Protein AF-A0A961SHK0-F1 (afdb_monomer_lite)

Foldseek 3Di:
DKDWDKDFQDDPPDHFQGWIWTWIGDPVQIAIEIFFWAWDQDDPVDPPDGIHGTDCPVLLVCLVRYQAYEQEDADRRGYVCCVVCVCSSPVVNPHYYHYDPRNVVVVVVD

Sequence (110 aa):
MNELVFVPLGGVGEIGMNLAMYGFGPAKNREWIVVDCGVTFPGPHLPGVDLVLPDTRFLEAERHNVRAIVITHAHEDHYGALLALYPRISPEGTLPVHATAFTAGLLEAK

Radius of gyration: 14.24 Å; chains: 1; bounding box: 32×31×47 Å

Structure (mmCIF, N/CA/C/O backbone):
data_AF-A0A961SHK0-F1
#
_entry.id   AF-A0A961SHK0-F1
#
loop_
_atom_site.group_PDB
_atom_site.id
_atom_site.type_symbol
_atom_site.label_atom_id
_atom_site.label_alt_id
_atom_site.label_comp_id
_atom_site.label_asym_id
_atom_site.label_entity_id
_atom_site.label_seq_id
_atom_site.pdbx_PDB_ins_code
_atom_site.Cartn_x
_atom_site.Cartn_y
_atom_site.Cartn_z
_atom_site.occupancy
_atom_site.B_iso_or_equiv
_atom_site.auth_seq_id
_atom_site.auth_comp_id
_atom_site.auth_asym_id
_atom_site.auth_atom_id
_atom_site.pdbx_PDB_model_num
ATOM 1 N N . MET A 1 1 ? -14.447 -8.525 21.539 1.00 90.12 1 MET A N 1
ATOM 2 C CA . MET A 1 1 ? -13.031 -8.903 21.722 1.00 90.12 1 MET A CA 1
ATOM 3 C C . MET A 1 1 ? -12.223 -8.195 20.652 1.00 90.12 1 MET A C 1
ATOM 5 O O . MET A 1 1 ? -12.797 -7.886 19.614 1.00 90.12 1 MET A O 1
ATOM 9 N N . ASN A 1 2 ? -10.958 -7.885 20.928 1.00 96.00 2 ASN A N 1
ATOM 10 C CA . ASN A 1 2 ? -10.068 -7.309 19.921 1.00 96.00 2 ASN A CA 1
ATOM 11 C C . ASN A 1 2 ? -9.455 -8.437 19.094 1.00 96.00 2 ASN A C 1
ATOM 13 O O . ASN A 1 2 ? -9.088 -9.471 19.650 1.00 96.00 2 ASN A O 1
ATOM 17 N N . GLU A 1 3 ? -9.345 -8.221 17.789 1.00 97.69 3 GLU A N 1
ATOM 18 C CA . GLU A 1 3 ? -8.778 -9.172 16.835 1.00 97.69 3 GLU A CA 1
ATOM 19 C C . GLU A 1 3 ? -7.667 -8.488 16.047 1.00 97.69 3 GLU A C 1
ATOM 21 O O . GLU A 1 3 ? -7.774 -7.298 15.756 1.00 97.69 3 GLU A O 1
ATOM 26 N N . LEU A 1 4 ? -6.633 -9.247 15.687 1.00 98.06 4 LEU A N 1
ATOM 27 C CA . LEU A 1 4 ? -5.695 -8.875 14.634 1.00 98.06 4 LEU A CA 1
ATOM 28 C C . LEU A 1 4 ? -6.103 -9.627 13.367 1.00 98.06 4 LEU A C 1
ATOM 30 O O . LEU A 1 4 ? -6.184 -10.854 13.380 1.00 98.06 4 LEU A O 1
ATOM 34 N N . VAL A 1 5 ? -6.365 -8.896 12.288 1.00 98.19 5 VAL A N 1
ATOM 35 C CA . VAL A 1 5 ? -6.805 -9.455 11.008 1.00 98.19 5 VAL A CA 1
ATOM 36 C C . VAL A 1 5 ? -5.871 -8.997 9.903 1.00 98.19 5 VAL A C 1
ATOM 38 O O . VAL A 1 5 ? -5.526 -7.822 9.820 1.00 98.19 5 VAL A O 1
ATOM 41 N N . PHE A 1 6 ? -5.488 -9.934 9.045 1.00 98.25 6 PHE A N 1
ATOM 42 C CA . PHE A 1 6 ? -4.716 -9.679 7.838 1.00 98.25 6 PHE A CA 1
ATOM 43 C C . PHE A 1 6 ? -5.617 -9.850 6.614 1.00 98.25 6 PHE A C 1
ATOM 45 O O . PHE A 1 6 ? -6.306 -10.865 6.496 1.00 98.25 6 PHE A O 1
ATOM 52 N N . VAL A 1 7 ? -5.613 -8.863 5.720 1.00 98.25 7 VAL A N 1
ATOM 53 C CA . VAL A 1 7 ? -6.365 -8.883 4.460 1.00 98.25 7 VAL A CA 1
ATOM 54 C C . VAL A 1 7 ? -5.395 -8.603 3.312 1.00 98.25 7 VAL A C 1
ATOM 56 O O . VAL A 1 7 ? -4.992 -7.452 3.134 1.00 98.25 7 VAL A O 1
ATOM 59 N N . PRO A 1 8 ? -4.997 -9.622 2.535 1.00 97.88 8 PRO A N 1
ATOM 60 C CA . PRO A 1 8 ? -4.207 -9.411 1.332 1.00 97.88 8 PRO A CA 1
ATOM 61 C C . PRO A 1 8 ? -5.125 -9.010 0.174 1.00 97.88 8 PRO A C 1
ATOM 63 O O . PRO A 1 8 ? -6.002 -9.776 -0.221 1.00 97.88 8 PRO A O 1
ATOM 66 N N . LEU A 1 9 ? -4.931 -7.806 -0.359 1.00 97.94 9 LEU A N 1
ATOM 67 C CA . LEU A 1 9 ? -5.621 -7.310 -1.556 1.00 97.94 9 LEU A CA 1
ATOM 68 C C . LEU A 1 9 ? -4.796 -7.526 -2.838 1.00 97.94 9 LEU A C 1
ATOM 70 O O . LEU A 1 9 ? -5.330 -7.388 -3.936 1.00 97.94 9 LEU A O 1
ATOM 74 N N . GLY A 1 10 ? -3.521 -7.890 -2.691 1.00 97.12 10 GLY A N 1
ATOM 75 C CA . GLY A 1 10 ? -2.627 -8.357 -3.750 1.00 97.12 10 GLY A CA 1
ATOM 76 C C . GLY A 1 10 ? -1.299 -8.868 -3.174 1.00 97.12 10 GLY A C 1
ATOM 77 O O . GLY A 1 10 ? -0.990 -8.619 -2.003 1.00 97.12 10 GLY A O 1
ATOM 78 N N . GLY A 1 11 ? -0.542 -9.629 -3.967 1.00 95.94 11 GLY A N 1
ATOM 79 C CA . GLY A 1 11 ? 0.781 -10.171 -3.614 1.00 95.94 11 GLY A CA 1
ATOM 80 C C . GLY A 1 11 ? 0.784 -11.525 -2.893 1.00 95.94 11 GLY A C 1
ATOM 81 O O . GLY A 1 11 ? 1.822 -12.175 -2.795 1.00 95.94 11 GLY A O 1
ATOM 82 N N . VAL A 1 12 ? -0.366 -12.018 -2.418 1.00 96.06 12 VAL A N 1
ATOM 83 C CA . VAL A 1 12 ? -0.467 -13.365 -1.825 1.00 96.06 12 VAL A CA 1
ATOM 84 C C . VAL A 1 12 ? -0.905 -14.375 -2.878 1.00 96.06 12 VAL A C 1
ATOM 86 O O . VAL A 1 12 ? -1.991 -14.272 -3.436 1.00 96.06 12 VAL A O 1
ATOM 89 N N . GLY A 1 13 ? -0.079 -15.401 -3.093 1.00 94.06 13 GLY A N 1
ATOM 90 C CA . GLY A 1 13 ? -0.314 -16.417 -4.126 1.00 94.06 13 GLY A CA 1
ATOM 91 C C . GLY A 1 13 ? 0.156 -15.999 -5.523 1.00 94.06 13 GLY A C 1
ATOM 92 O O . GLY A 1 13 ? -0.072 -16.734 -6.480 1.00 94.06 13 GLY A O 1
ATOM 93 N N . GLU A 1 14 ? 0.836 -14.857 -5.632 1.00 92.94 14 GLU A N 1
ATOM 94 C CA . GLU A 1 14 ? 1.358 -14.284 -6.873 1.00 92.94 14 GLU A CA 1
ATOM 95 C C . GLU A 1 14 ? 2.684 -13.542 -6.628 1.00 92.94 14 GLU A C 1
ATOM 97 O O . GLU A 1 14 ? 3.151 -13.453 -5.493 1.00 92.94 14 GLU A O 1
ATOM 102 N N . ILE A 1 15 ? 3.307 -13.038 -7.699 1.00 92.56 15 ILE A N 1
ATOM 103 C CA . ILE A 1 15 ? 4.465 -12.140 -7.618 1.00 92.56 15 ILE A CA 1
ATOM 104 C C . ILE A 1 15 ? 4.033 -10.759 -8.117 1.00 92.56 15 ILE A C 1
ATOM 106 O O . ILE A 1 15 ? 3.670 -10.581 -9.283 1.00 92.56 15 ILE A O 1
ATOM 110 N N . GLY A 1 16 ? 4.119 -9.790 -7.215 1.00 95.19 16 GLY A N 1
ATOM 111 C CA . GLY A 1 16 ? 3.837 -8.381 -7.436 1.00 95.19 16 GLY A CA 1
ATOM 112 C C . GLY A 1 16 ? 2.451 -7.932 -6.964 1.00 95.19 16 GLY A C 1
ATOM 113 O O . GLY A 1 16 ? 1.764 -8.683 -6.282 1.00 95.19 16 GLY A O 1
ATOM 114 N N . MET A 1 17 ? 2.050 -6.695 -7.288 1.00 96.12 17 MET A N 1
ATOM 115 C CA . MET A 1 17 ? 0.798 -6.072 -6.809 1.00 96.12 17 MET A CA 1
ATOM 116 C C . MET A 1 17 ? 0.649 -6.068 -5.279 1.00 96.12 17 MET A C 1
ATOM 118 O O . MET A 1 17 ? -0.469 -6.162 -4.772 1.00 96.12 17 MET A O 1
ATOM 122 N N . ASN A 1 18 ? 1.747 -5.973 -4.518 1.00 98.50 18 ASN A N 1
ATOM 123 C CA . ASN A 1 18 ? 1.659 -6.056 -3.062 1.00 98.50 18 ASN A CA 1
ATOM 124 C C . ASN A 1 18 ? 0.769 -4.930 -2.516 1.00 98.50 18 ASN A C 1
ATOM 126 O O . ASN A 1 18 ? 1.021 -3.745 -2.743 1.00 98.50 18 ASN A O 1
ATOM 130 N N . LEU A 1 19 ? -0.287 -5.324 -1.809 1.00 98.62 19 LEU A N 1
ATOM 131 C CA . LEU A 1 19 ? -1.204 -4.437 -1.104 1.00 98.62 19 LEU A CA 1
ATOM 132 C C . LEU A 1 19 ? -1.860 -5.255 0.002 1.00 98.62 19 LEU A C 1
ATOM 134 O O . LEU A 1 19 ? -2.663 -6.152 -0.264 1.00 98.62 19 LEU A O 1
ATOM 138 N N . ALA A 1 20 ? -1.538 -4.949 1.251 1.00 98.56 20 ALA A N 1
ATOM 139 C CA . ALA A 1 20 ? -2.114 -5.640 2.393 1.00 98.56 20 ALA A CA 1
ATOM 140 C C . ALA A 1 20 ? -2.686 -4.668 3.416 1.00 98.56 20 ALA A C 1
ATOM 142 O O . ALA A 1 20 ? -2.184 -3.564 3.599 1.00 98.56 20 ALA A O 1
ATOM 143 N N . MET A 1 21 ? -3.716 -5.108 4.133 1.00 98.62 21 MET A N 1
ATOM 144 C CA . MET A 1 21 ? -4.253 -4.396 5.284 1.00 98.62 21 MET A CA 1
ATOM 145 C C . MET A 1 21 ? -4.043 -5.223 6.548 1.00 98.62 21 MET A C 1
ATOM 147 O O . MET A 1 21 ? -4.389 -6.406 6.598 1.00 98.62 21 MET A O 1
ATOM 151 N N . TYR A 1 22 ? -3.532 -4.576 7.591 1.00 98.62 22 TYR A N 1
ATOM 152 C CA . TYR A 1 22 ? -3.529 -5.114 8.946 1.00 98.62 22 TYR A CA 1
ATOM 153 C C . TYR A 1 22 ? -4.541 -4.336 9.766 1.00 98.62 22 TYR A C 1
ATOM 155 O O . TYR A 1 22 ? -4.443 -3.117 9.899 1.00 98.62 22 TYR A O 1
ATOM 163 N N . GLY A 1 23 ? -5.531 -5.043 10.293 1.00 98.38 23 GLY A N 1
ATOM 164 C CA . GLY A 1 23 ? -6.599 -4.460 11.081 1.00 98.38 23 GLY A CA 1
ATOM 165 C C . GLY A 1 23 ? -6.534 -4.909 12.528 1.00 98.38 23 GLY A C 1
ATOM 166 O O . GLY A 1 23 ? -6.353 -6.097 12.793 1.00 98.38 23 GLY A O 1
ATOM 167 N N . PHE A 1 24 ? -6.734 -3.983 13.461 1.00 98.56 24 PHE A N 1
ATOM 168 C CA . PHE A 1 24 ? -6.794 -4.286 14.886 1.00 98.56 24 PHE A CA 1
ATOM 169 C C . PHE A 1 24 ? -8.036 -3.686 15.549 1.00 98.56 24 PHE A C 1
ATOM 171 O O . PHE A 1 24 ? -8.442 -2.566 15.245 1.00 98.56 24 PHE A O 1
ATOM 178 N N . GLY A 1 25 ? -8.643 -4.438 16.468 1.00 97.69 25 GLY A N 1
ATOM 179 C CA . GLY A 1 25 ? -9.790 -3.992 17.262 1.00 97.69 25 GLY A CA 1
ATOM 180 C C . GLY A 1 25 ? -11.046 -4.847 17.064 1.00 97.69 25 GLY A C 1
ATOM 181 O O . GLY A 1 25 ? -10.974 -5.941 16.498 1.00 97.69 25 GLY A O 1
ATOM 182 N N . PRO A 1 26 ? -12.204 -4.401 17.582 1.00 96.88 26 PRO A N 1
ATOM 183 C CA . PRO A 1 26 ? -13.468 -5.116 17.440 1.00 96.88 26 PRO A CA 1
ATOM 184 C C . PRO A 1 26 ? -13.927 -5.176 15.979 1.00 96.88 26 PRO A C 1
ATOM 186 O O . PRO A 1 26 ? -13.827 -4.185 15.266 1.00 96.88 26 PRO A O 1
ATOM 189 N N . ALA A 1 27 ? -14.545 -6.282 15.556 1.00 92.81 27 ALA A N 1
ATOM 190 C CA . ALA A 1 27 ? -14.995 -6.485 14.171 1.00 92.81 27 ALA A CA 1
ATOM 191 C C .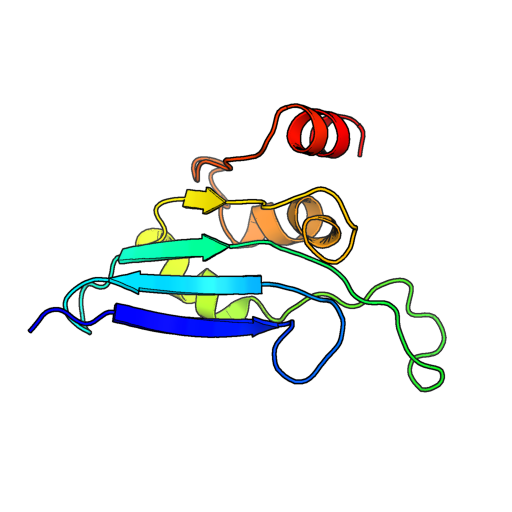 ALA A 1 27 ? -15.868 -5.357 13.574 1.00 92.81 27 ALA A C 1
ATOM 193 O O . ALA A 1 27 ? -15.862 -5.168 12.365 1.00 92.81 27 ALA A O 1
ATOM 194 N N . LYS A 1 28 ? -16.614 -4.607 14.401 1.00 91.19 28 LYS A N 1
ATOM 195 C CA . LYS A 1 28 ? -17.470 -3.486 13.961 1.00 91.19 28 LYS A CA 1
ATOM 196 C C . LYS A 1 28 ? -16.778 -2.115 13.952 1.00 91.19 28 LYS A C 1
ATOM 198 O O . LYS A 1 28 ? -17.374 -1.163 13.470 1.00 91.19 28 LYS A O 1
ATOM 203 N N . ASN A 1 29 ? -15.593 -1.996 14.548 1.00 93.69 29 ASN A N 1
ATOM 204 C CA . ASN A 1 29 ? -14.852 -0.738 14.679 1.00 93.69 29 ASN A CA 1
ATOM 205 C C . ASN A 1 29 ? -13.348 -1.029 14.637 1.00 93.69 29 ASN A C 1
ATOM 207 O O . ASN A 1 29 ? -12.622 -0.777 15.600 1.00 93.69 29 ASN A O 1
ATOM 211 N N . ARG A 1 30 ? -12.922 -1.693 13.563 1.00 96.50 30 ARG A N 1
ATOM 212 C CA . ARG A 1 30 ? -11.534 -2.097 13.360 1.00 96.50 30 ARG A CA 1
ATOM 213 C C . ARG A 1 30 ? -10.777 -0.939 12.733 1.00 96.50 30 ARG A C 1
ATOM 215 O O . ARG A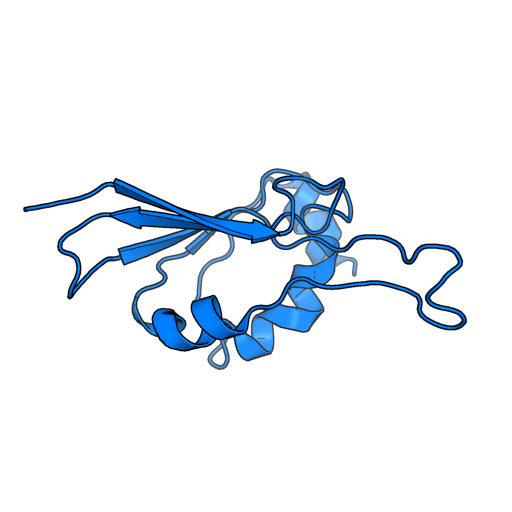 1 30 ? -11.257 -0.358 11.770 1.00 96.50 30 ARG A O 1
ATOM 222 N N . GLU A 1 31 ? -9.603 -0.633 13.264 1.00 98.38 31 GLU A N 1
ATOM 223 C CA . GLU A 1 31 ? -8.697 0.346 12.667 1.00 98.38 31 GLU A CA 1
ATOM 224 C C . GLU A 1 31 ? -7.689 -0.374 11.782 1.00 98.38 31 GLU A C 1
ATOM 226 O O . GLU A 1 31 ? -7.258 -1.480 12.114 1.00 98.38 31 GLU A O 1
ATOM 231 N N . TRP A 1 32 ? -7.312 0.250 10.670 1.00 98.62 32 TRP A N 1
ATOM 232 C CA . TRP A 1 32 ? -6.478 -0.372 9.648 1.00 98.62 32 TRP A CA 1
ATOM 233 C C . TRP A 1 32 ? -5.185 0.401 9.417 1.00 98.62 32 TRP A C 1
ATOM 235 O O . TRP A 1 32 ? -5.163 1.633 9.410 1.00 98.62 32 TRP A O 1
ATOM 245 N N . ILE A 1 33 ? -4.119 -0.336 9.132 1.00 98.75 33 ILE A N 1
ATOM 246 C CA . ILE A 1 33 ? -2.963 0.170 8.394 1.00 98.75 33 ILE A CA 1
ATOM 247 C C . ILE A 1 33 ? -2.874 -0.565 7.064 1.00 98.75 33 ILE A C 1
ATOM 249 O O . ILE A 1 33 ? -3.191 -1.754 6.982 1.00 98.75 33 ILE A O 1
ATOM 253 N N . VAL A 1 34 ? -2.433 0.145 6.034 1.00 98.81 34 VAL A N 1
ATOM 254 C CA . VAL A 1 34 ? -2.111 -0.433 4.730 1.00 98.81 34 VAL A CA 1
ATOM 255 C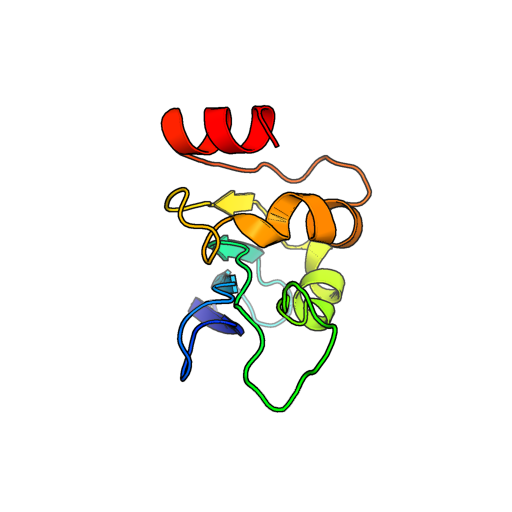 C . VAL A 1 34 ? -0.601 -0.597 4.641 1.00 98.81 34 VAL A C 1
ATOM 257 O O . VAL A 1 34 ? 0.139 0.287 5.070 1.00 98.81 34 VAL A O 1
ATOM 260 N N . VAL A 1 35 ? -0.146 -1.717 4.095 1.00 98.81 35 VAL A N 1
ATOM 261 C CA . VAL A 1 35 ? 1.261 -1.991 3.814 1.00 98.81 35 VAL A CA 1
ATOM 262 C C . VAL A 1 35 ? 1.410 -2.214 2.317 1.00 98.81 35 VAL A C 1
ATOM 264 O O . VAL A 1 35 ? 0.772 -3.112 1.765 1.00 98.81 35 VAL A O 1
ATOM 267 N N . ASP A 1 36 ? 2.262 -1.390 1.712 1.00 98.69 36 ASP A N 1
ATOM 268 C CA . ASP A 1 36 ? 2.556 -1.324 0.282 1.00 98.69 36 ASP A CA 1
ATOM 269 C C . ASP A 1 36 ? 1.346 -0.985 -0.608 1.00 98.69 36 ASP A C 1
ATOM 271 O O . ASP A 1 36 ? 0.201 -0.930 -0.166 1.00 98.69 36 ASP A O 1
ATOM 275 N N . CYS A 1 37 ? 1.622 -0.636 -1.861 1.00 98.50 37 CYS A N 1
ATOM 276 C CA . CYS A 1 37 ? 0.651 -0.362 -2.915 1.00 98.50 37 CYS A CA 1
ATOM 277 C C . CYS A 1 37 ? 1.346 -0.494 -4.280 1.00 98.50 37 CYS A C 1
ATOM 279 O O . CYS A 1 37 ? 1.780 0.485 -4.895 1.00 98.50 37 CYS A O 1
ATOM 281 N N . GLY A 1 38 ? 1.532 -1.736 -4.713 1.00 98.25 38 GLY A N 1
ATOM 282 C CA . GLY A 1 38 ? 2.338 -2.093 -5.873 1.00 98.25 38 GLY A CA 1
ATOM 283 C C . GLY A 1 38 ? 1.579 -2.347 -7.166 1.00 98.25 38 GLY A C 1
ATOM 284 O O . GLY A 1 38 ? 0.362 -2.513 -7.175 1.00 98.25 38 GLY A O 1
ATOM 285 N N . VAL A 1 39 ? 2.332 -2.454 -8.260 1.00 97.94 39 VAL A N 1
ATOM 286 C CA . VAL A 1 39 ? 1.858 -2.975 -9.556 1.00 97.94 39 VAL A CA 1
ATOM 287 C C . VAL A 1 39 ? 2.372 -4.395 -9.798 1.00 97.94 39 VAL A C 1
ATOM 289 O O . VAL A 1 39 ? 3.285 -4.866 -9.126 1.00 97.94 39 VAL A O 1
ATOM 292 N N . THR A 1 40 ? 1.832 -5.084 -10.795 1.00 96.56 40 THR A N 1
ATOM 293 C CA . THR A 1 40 ? 2.551 -6.173 -11.473 1.00 96.56 40 THR A CA 1
ATOM 294 C C . THR A 1 40 ? 2.504 -5.948 -12.975 1.00 96.56 40 THR A C 1
ATOM 296 O O . THR A 1 40 ? 1.816 -5.052 -13.479 1.00 96.56 40 THR A O 1
ATOM 299 N N . PHE A 1 41 ? 3.252 -6.776 -13.690 1.00 93.94 41 PHE A N 1
ATOM 300 C CA . PHE A 1 41 ? 3.346 -6.732 -15.134 1.00 93.94 41 PHE A CA 1
ATOM 301 C C . PHE A 1 41 ? 2.377 -7.732 -15.771 1.00 93.94 41 PHE A C 1
ATOM 303 O O . PHE A 1 41 ? 2.214 -8.852 -15.277 1.00 93.94 41 PHE A O 1
ATOM 310 N N . PRO A 1 42 ? 1.721 -7.353 -16.875 1.00 91.00 42 PRO A N 1
ATOM 311 C CA . PRO A 1 42 ? 0.786 -8.225 -17.559 1.00 91.00 42 PRO A CA 1
ATOM 312 C C . PRO A 1 42 ? 1.503 -9.422 -18.186 1.00 91.00 42 PRO A C 1
ATOM 314 O O . PRO A 1 42 ? 2.582 -9.312 -18.768 1.00 91.00 42 PRO A O 1
ATOM 317 N N . GLY A 1 43 ? 0.860 -10.584 -18.098 1.00 87.38 43 GLY A N 1
ATOM 318 C CA . GLY A 1 43 ? 1.277 -11.772 -18.834 1.00 87.38 43 GLY A CA 1
ATOM 319 C C . GLY A 1 43 ? 0.885 -11.714 -20.319 1.00 87.38 43 GLY A C 1
ATOM 320 O O . GLY A 1 43 ? 0.138 -10.830 -20.745 1.00 87.38 43 GLY A O 1
ATOM 321 N N . PRO A 1 44 ? 1.285 -12.720 -21.117 1.00 88.44 44 PRO A N 1
ATOM 322 C CA . PRO A 1 44 ? 1.008 -12.779 -22.559 1.00 88.44 44 PRO A CA 1
ATOM 323 C C . PRO A 1 44 ? -0.490 -12.814 -22.922 1.00 88.44 44 PRO A C 1
ATOM 325 O O . PRO A 1 44 ? -0.848 -12.638 -24.083 1.00 88.44 44 PRO A O 1
ATOM 328 N N . HIS A 1 45 ? -1.374 -13.041 -21.947 1.00 89.81 45 HIS A N 1
ATOM 329 C CA . HIS A 1 45 ? -2.827 -13.087 -22.125 1.00 89.81 45 HIS A CA 1
ATOM 330 C C . HIS A 1 45 ? -3.517 -11.715 -22.026 1.00 89.81 45 HIS A C 1
ATOM 332 O O . HIS A 1 45 ? -4.721 -11.634 -22.257 1.00 89.81 45 HIS A O 1
ATOM 338 N N . LEU A 1 46 ? -2.778 -10.649 -21.699 1.00 89.81 46 LEU A N 1
ATOM 339 C CA . LEU A 1 46 ? -3.287 -9.281 -21.559 1.00 89.81 46 LEU A CA 1
ATOM 340 C C . LEU A 1 46 ? -2.591 -8.335 -22.560 1.00 89.81 46 LEU A C 1
ATOM 342 O O . LEU A 1 46 ? -1.831 -7.455 -22.154 1.00 89.81 46 LEU A O 1
ATOM 346 N N . PRO A 1 47 ? -2.797 -8.516 -23.880 1.00 88.62 47 PRO A N 1
ATOM 347 C CA . PRO A 1 47 ? -2.126 -7.699 -24.884 1.00 88.62 47 PRO A CA 1
ATOM 348 C C . PRO A 1 47 ? -2.558 -6.230 -24.790 1.00 88.62 47 PRO A C 1
ATOM 350 O O . PRO A 1 47 ? -3.748 -5.926 -24.721 1.00 88.62 47 PRO A O 1
ATOM 353 N N . GLY A 1 48 ? -1.581 -5.321 -24.830 1.00 93.62 48 GLY A N 1
ATOM 354 C CA . GLY A 1 48 ? -1.807 -3.872 -24.794 1.00 93.62 48 GLY A CA 1
ATOM 355 C C . GLY A 1 48 ? -2.008 -3.278 -23.397 1.00 93.62 48 GLY A C 1
ATOM 356 O O . GLY A 1 48 ? -2.224 -2.076 -23.294 1.00 93.62 48 GLY A O 1
ATOM 357 N N . VAL A 1 49 ? -1.941 -4.088 -22.337 1.00 94.94 49 VAL A N 1
ATOM 358 C CA . VAL A 1 49 ? -1.860 -3.595 -20.956 1.00 94.94 49 VAL A CA 1
ATOM 359 C C . VAL A 1 49 ? -0.397 -3.280 -20.635 1.00 94.94 49 VAL A C 1
ATOM 361 O O . VAL A 1 49 ? 0.482 -4.056 -21.003 1.00 94.94 49 VAL A O 1
ATOM 364 N N . ASP A 1 50 ? -0.144 -2.174 -19.933 1.00 93.38 50 ASP A N 1
ATOM 365 C CA . ASP A 1 50 ? 1.200 -1.812 -19.454 1.00 93.38 50 ASP A CA 1
ATOM 366 C C . ASP A 1 50 ? 1.451 -2.316 -18.025 1.00 93.38 50 ASP A C 1
ATOM 368 O O . ASP A 1 50 ? 2.491 -2.902 -17.730 1.00 93.38 50 ASP A O 1
ATOM 372 N N . LEU A 1 51 ? 0.476 -2.104 -17.135 1.00 95.75 51 LEU A N 1
ATOM 373 C CA . LEU A 1 51 ? 0.546 -2.426 -15.709 1.00 95.75 51 LEU A CA 1
ATOM 374 C C . LEU A 1 51 ? -0.795 -2.969 -15.217 1.00 95.75 51 LEU A C 1
ATOM 376 O O . LEU A 1 51 ? -1.859 -2.565 -15.689 1.00 95.75 51 LEU A O 1
ATOM 380 N N . VAL A 1 52 ? -0.738 -3.849 -14.221 1.00 95.69 52 VAL A N 1
ATOM 381 C CA . VAL A 1 52 ? -1.907 -4.353 -13.493 1.00 95.69 52 VAL A CA 1
ATOM 382 C C . VAL A 1 52 ? -1.825 -3.877 -12.043 1.00 95.69 52 VAL A C 1
ATOM 384 O O . VAL A 1 52 ? -0.763 -3.924 -11.422 1.00 95.69 52 VAL A O 1
ATOM 387 N N . LEU A 1 53 ? -2.945 -3.370 -11.525 1.00 96.88 53 LEU A N 1
ATOM 388 C CA . LEU A 1 53 ? -3.067 -2.773 -10.194 1.00 96.88 53 LEU A CA 1
ATOM 389 C C . LEU A 1 53 ? -4.010 -3.618 -9.321 1.00 96.88 53 LEU A C 1
ATOM 391 O O . LEU A 1 53 ? -4.927 -4.243 -9.863 1.00 96.88 53 LEU A O 1
ATOM 395 N N . PRO A 1 54 ? -3.825 -3.634 -7.989 1.00 96.19 54 PRO A N 1
ATOM 396 C CA . PRO A 1 54 ? -4.686 -4.379 -7.075 1.00 96.19 54 PRO A CA 1
ATOM 397 C C . PRO A 1 54 ? -6.107 -3.807 -7.018 1.00 96.19 54 PRO A C 1
ATOM 399 O O . PRO A 1 54 ? -6.346 -2.619 -7.250 1.00 96.19 54 PRO A O 1
ATOM 402 N N . ASP A 1 55 ? -7.067 -4.663 -6.670 1.00 95.94 55 ASP A N 1
ATOM 403 C CA . ASP A 1 55 ? -8.455 -4.260 -6.463 1.00 95.94 55 ASP A CA 1
ATOM 404 C C . ASP A 1 55 ? -8.639 -3.624 -5.079 1.00 95.94 55 ASP A C 1
ATOM 406 O O . ASP A 1 55 ? -8.650 -4.292 -4.045 1.00 95.94 55 ASP A O 1
ATOM 410 N N . THR A 1 56 ? -8.826 -2.307 -5.065 1.00 97.50 56 THR A N 1
ATOM 411 C CA . THR A 1 56 ? -8.942 -1.511 -3.841 1.00 97.50 56 THR A CA 1
ATOM 412 C C . THR A 1 56 ? -10.361 -1.380 -3.297 1.00 97.50 56 THR A C 1
ATOM 414 O O . THR A 1 56 ? -10.542 -0.691 -2.296 1.00 97.50 56 THR A O 1
ATOM 417 N N . ARG A 1 57 ? -11.380 -2.032 -3.878 1.00 98.25 57 ARG A N 1
ATOM 418 C CA . ARG A 1 57 ? -12.789 -1.818 -3.477 1.00 98.25 57 ARG A CA 1
ATOM 419 C C . ARG A 1 57 ? -13.044 -2.019 -1.981 1.00 98.25 57 ARG A C 1
ATOM 421 O O . ARG A 1 57 ? -13.805 -1.259 -1.388 1.00 98.25 57 ARG A O 1
ATOM 428 N N . PHE A 1 58 ? -12.407 -3.017 -1.366 1.00 97.88 58 PHE A N 1
ATOM 429 C CA . PHE A 1 58 ? -12.524 -3.249 0.077 1.00 97.88 58 PHE A CA 1
ATOM 430 C C . PHE A 1 58 ? -11.854 -2.132 0.894 1.00 97.88 58 PHE A C 1
ATOM 432 O O . PHE A 1 58 ? -12.461 -1.591 1.815 1.00 97.88 58 PHE A O 1
ATOM 439 N N . LEU A 1 59 ? -10.637 -1.734 0.513 1.00 98.12 59 LEU A N 1
ATOM 440 C CA . LEU A 1 59 ? -9.912 -0.631 1.146 1.00 98.12 59 LEU A CA 1
ATOM 441 C C . LEU A 1 59 ? -10.680 0.697 1.038 1.00 98.12 59 LEU A C 1
ATOM 443 O O . LEU A 1 59 ? -10.792 1.428 2.015 1.00 98.12 59 LEU A O 1
ATOM 447 N N . GLU A 1 60 ? -11.255 0.990 -0.128 1.00 97.94 60 GLU A N 1
ATOM 448 C CA . GLU A 1 60 ? -12.057 2.195 -0.372 1.00 97.94 60 GLU A CA 1
ATOM 449 C C . GLU A 1 60 ? -13.316 2.255 0.503 1.00 97.94 60 GLU A C 1
ATOM 451 O O . GLU A 1 60 ? -13.731 3.350 0.890 1.00 97.94 60 GLU A O 1
ATOM 456 N N . ALA A 1 61 ? -13.918 1.102 0.818 1.00 97.38 61 ALA A N 1
ATOM 457 C CA . ALA A 1 61 ? -15.071 1.000 1.711 1.00 97.38 61 ALA A CA 1
ATOM 458 C C . ALA A 1 61 ? -14.686 1.213 3.187 1.00 97.38 61 ALA A C 1
ATOM 460 O O . ALA A 1 61 ? -15.450 1.808 3.944 1.00 97.38 61 ALA A O 1
ATOM 461 N N . GLU A 1 62 ? -13.486 0.783 3.579 1.00 96.81 62 GLU A N 1
ATOM 462 C CA . GLU A 1 62 ? -12.954 0.904 4.942 1.00 96.81 62 GLU A CA 1
ATOM 463 C C . GLU A 1 62 ? -12.138 2.186 5.181 1.00 96.81 62 GLU A C 1
ATOM 465 O O . GLU A 1 62 ? -11.682 2.417 6.300 1.00 96.81 62 GLU A O 1
ATOM 470 N N . ARG A 1 63 ? -11.953 3.041 4.164 1.00 95.50 63 ARG A N 1
ATOM 471 C CA . ARG A 1 63 ? -10.993 4.165 4.178 1.00 95.50 63 ARG A CA 1
ATOM 472 C C . ARG A 1 63 ? -11.079 5.084 5.402 1.00 95.50 63 ARG A C 1
ATOM 474 O O . ARG A 1 63 ? -10.057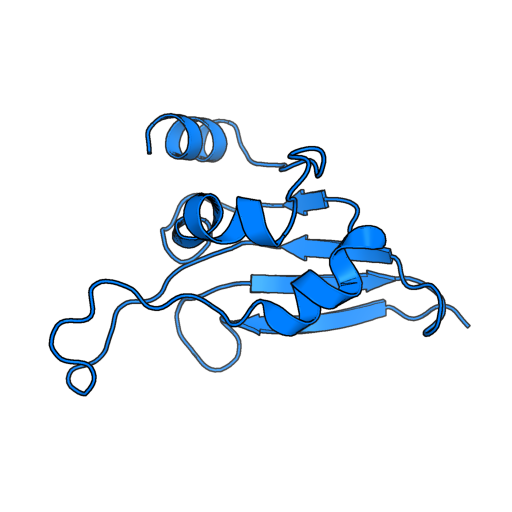 5.561 5.878 1.00 95.50 63 ARG A O 1
ATOM 481 N N . HIS A 1 64 ? -12.277 5.288 5.956 1.00 96.12 64 HIS A N 1
ATOM 482 C CA . HIS A 1 64 ? -12.495 6.126 7.144 1.00 96.12 64 HIS A CA 1
ATOM 483 C C . HIS A 1 64 ? -11.847 5.570 8.421 1.00 96.12 64 HIS A C 1
ATOM 485 O O . HIS A 1 64 ? -11.595 6.317 9.365 1.00 96.12 64 HIS A O 1
ATOM 491 N N . ASN A 1 65 ? -11.565 4.269 8.439 1.00 97.25 65 ASN A N 1
ATOM 492 C CA . ASN A 1 65 ? -10.925 3.562 9.538 1.00 97.25 65 ASN A CA 1
ATOM 493 C C . ASN A 1 65 ? -9.424 3.326 9.289 1.00 97.25 65 ASN A C 1
ATOM 495 O O . ASN A 1 65 ? -8.748 2.727 10.130 1.00 97.25 65 ASN A O 1
ATOM 499 N N . VAL A 1 66 ? -8.888 3.765 8.145 1.00 98.31 66 VAL A N 1
ATOM 500 C CA . VAL A 1 66 ? -7.468 3.621 7.810 1.00 98.31 66 VAL A CA 1
ATOM 501 C C . VAL A 1 66 ? -6.682 4.757 8.453 1.00 98.31 66 VAL A C 1
ATOM 503 O O . VAL A 1 66 ? -7.056 5.925 8.368 1.00 98.31 66 VAL A O 1
ATOM 506 N N . ARG A 1 67 ? -5.588 4.412 9.131 1.00 98.50 67 ARG A N 1
ATOM 507 C CA . ARG A 1 67 ? -4.758 5.369 9.874 1.00 98.50 67 ARG A CA 1
ATOM 508 C C . ARG A 1 67 ? -3.518 5.808 9.128 1.00 98.50 67 ARG A C 1
ATOM 510 O O . ARG A 1 67 ? -3.098 6.945 9.304 1.00 98.50 67 ARG A O 1
ATOM 517 N N . ALA A 1 68 ? -2.943 4.922 8.326 1.00 98.56 68 ALA A N 1
ATOM 518 C CA . ALA A 1 68 ? -1.770 5.218 7.525 1.00 98.56 68 ALA A CA 1
ATOM 519 C C . ALA A 1 68 ? -1.572 4.183 6.417 1.00 98.56 68 ALA A C 1
ATOM 521 O O . ALA A 1 68 ? -2.062 3.051 6.504 1.00 98.56 68 ALA A O 1
ATOM 522 N N . ILE A 1 69 ? -0.780 4.574 5.425 1.00 98.75 69 ILE A N 1
ATOM 523 C CA . ILE A 1 69 ? -0.140 3.681 4.463 1.00 98.75 69 ILE A CA 1
ATOM 524 C C . ILE A 1 69 ? 1.348 3.626 4.811 1.00 98.75 69 ILE A C 1
ATOM 526 O O . ILE A 1 69 ? 1.972 4.661 5.037 1.00 98.75 69 ILE A O 1
ATOM 530 N N . VAL A 1 70 ? 1.929 2.434 4.854 1.00 98.88 70 VAL A N 1
ATOM 531 C CA . VAL A 1 70 ? 3.363 2.221 5.057 1.00 98.88 70 VAL A CA 1
ATOM 532 C C . VAL A 1 70 ? 3.931 1.586 3.799 1.00 98.88 70 VAL A C 1
ATOM 534 O O . VAL A 1 70 ? 3.489 0.511 3.412 1.00 98.88 70 VAL A O 1
ATOM 537 N N . ILE A 1 71 ? 4.915 2.228 3.175 1.00 98.75 71 ILE A N 1
ATOM 538 C CA . ILE A 1 71 ? 5.632 1.678 2.023 1.00 98.75 71 ILE A CA 1
ATOM 539 C C . ILE A 1 71 ? 6.972 1.128 2.499 1.00 98.75 71 ILE A C 1
ATOM 541 O O . ILE A 1 71 ? 7.796 1.853 3.066 1.00 98.75 71 ILE A O 1
ATOM 545 N N . THR A 1 72 ? 7.180 -0.166 2.283 1.00 98.56 72 THR A N 1
ATOM 546 C CA . THR A 1 72 ? 8.342 -0.902 2.785 1.00 98.56 72 THR A CA 1
ATOM 547 C C . THR A 1 72 ? 9.613 -0.538 2.023 1.00 98.56 72 THR A C 1
ATOM 549 O O . THR A 1 72 ? 10.652 -0.286 2.637 1.00 98.56 72 THR A O 1
ATOM 552 N N . HIS A 1 73 ? 9.534 -0.482 0.693 1.00 98.56 73 HIS A N 1
ATOM 553 C CA . HIS A 1 73 ? 10.629 -0.116 -0.201 1.00 98.56 73 HIS A CA 1
ATOM 554 C C . HIS A 1 73 ? 10.113 0.270 -1.596 1.00 98.56 73 HIS A C 1
ATOM 556 O O . HIS A 1 73 ? 8.918 0.218 -1.870 1.00 98.56 73 HIS A O 1
ATOM 562 N N . ALA A 1 74 ? 11.029 0.663 -2.482 1.00 97.69 74 ALA A N 1
ATOM 563 C CA . ALA A 1 74 ? 10.714 1.307 -3.754 1.00 97.69 74 ALA A CA 1
ATOM 564 C C . ALA A 1 74 ? 10.824 0.400 -4.991 1.00 97.69 74 ALA A C 1
ATOM 566 O O . ALA A 1 74 ? 11.102 0.886 -6.086 1.00 97.69 74 ALA A O 1
ATOM 567 N N . HIS A 1 75 ? 10.649 -0.915 -4.846 1.00 98.31 75 HIS A N 1
ATOM 568 C CA . HIS A 1 75 ? 10.379 -1.728 -6.032 1.00 98.31 75 HIS A CA 1
ATOM 569 C C . HIS A 1 75 ? 8.948 -1.470 -6.500 1.00 98.31 75 HIS A C 1
ATOM 571 O O . HIS A 1 75 ? 8.048 -1.321 -5.676 1.00 98.31 75 HIS A O 1
ATOM 577 N N . GLU A 1 76 ? 8.736 -1.397 -7.818 1.00 97.75 76 GLU A N 1
ATOM 578 C CA . GLU A 1 76 ? 7.445 -1.047 -8.440 1.00 97.75 76 GLU A CA 1
ATOM 579 C C . GLU A 1 76 ? 6.277 -1.887 -7.913 1.00 97.75 76 GLU A C 1
ATOM 581 O O . GLU A 1 76 ? 5.161 -1.396 -7.745 1.00 97.75 76 GLU A O 1
ATOM 586 N N . ASP A 1 77 ? 6.536 -3.130 -7.541 1.00 98.19 77 ASP A N 1
ATOM 587 C CA . ASP A 1 77 ? 5.547 -4.024 -6.972 1.00 98.19 77 ASP A CA 1
ATOM 588 C C . ASP A 1 77 ? 5.216 -3.791 -5.492 1.00 98.19 77 ASP A C 1
ATOM 590 O O . ASP A 1 77 ? 4.396 -4.520 -4.938 1.00 98.19 77 ASP A O 1
ATOM 594 N N . HIS A 1 78 ? 5.769 -2.745 -4.877 1.00 98.56 78 HIS A N 1
ATOM 595 C CA . HIS A 1 78 ? 5.472 -2.295 -3.513 1.00 98.56 78 HIS A CA 1
ATOM 596 C C . HIS A 1 78 ? 4.991 -0.839 -3.429 1.00 98.56 78 HIS A C 1
ATOM 598 O O . HIS A 1 78 ? 4.324 -0.473 -2.467 1.00 98.56 78 HIS A O 1
ATOM 604 N N . TYR A 1 79 ? 5.281 0.006 -4.421 1.00 98.19 79 TYR A N 1
ATOM 605 C CA . TYR A 1 79 ? 4.890 1.429 -4.397 1.00 98.19 79 TYR A CA 1
ATOM 606 C C . TYR A 1 79 ? 4.306 1.955 -5.712 1.00 98.19 79 TYR A C 1
ATOM 608 O O . TYR A 1 79 ? 3.736 3.048 -5.745 1.00 98.19 79 TYR A O 1
ATOM 616 N N . GLY A 1 80 ? 4.453 1.197 -6.801 1.00 97.94 80 GLY A N 1
ATOM 617 C CA . GLY A 1 80 ? 4.227 1.680 -8.159 1.00 97.94 80 GLY A CA 1
ATOM 618 C C . GLY A 1 80 ? 2.781 2.064 -8.452 1.00 97.94 80 GLY A C 1
ATOM 619 O O . GLY A 1 80 ? 2.537 2.875 -9.343 1.00 97.94 80 GLY A O 1
ATOM 620 N N . ALA A 1 81 ? 1.819 1.528 -7.693 1.00 98.00 81 ALA A N 1
ATOM 621 C CA . ALA A 1 81 ? 0.401 1.828 -7.862 1.00 98.00 81 ALA A CA 1
ATOM 622 C C . ALA A 1 81 ? -0.075 2.977 -6.966 1.00 98.00 81 ALA A C 1
ATOM 624 O O . ALA A 1 81 ? -1.198 3.456 -7.143 1.00 98.00 81 ALA A O 1
ATOM 625 N N . LEU A 1 82 ? 0.756 3.440 -6.022 1.00 98.00 82 LEU A N 1
ATOM 626 C CA . LEU A 1 82 ? 0.336 4.383 -4.992 1.00 98.00 82 LEU A CA 1
ATOM 627 C C . LEU A 1 82 ? -0.237 5.666 -5.594 1.00 98.00 82 LEU A C 1
ATOM 629 O O . LEU A 1 82 ? -1.368 6.005 -5.277 1.00 98.00 82 LEU A O 1
ATOM 633 N N . LEU A 1 83 ? 0.476 6.348 -6.495 1.00 96.62 83 LEU A N 1
ATOM 634 C CA . LEU A 1 83 ? 0.005 7.621 -7.064 1.00 96.62 83 LEU A CA 1
ATOM 635 C C . LEU A 1 83 ? -1.313 7.480 -7.841 1.00 96.62 83 LEU A C 1
ATOM 637 O O . LEU A 1 83 ? -2.158 8.371 -7.791 1.00 96.62 83 LEU A O 1
ATOM 641 N N . ALA A 1 84 ? -1.518 6.346 -8.517 1.00 97.12 84 ALA A N 1
ATOM 642 C CA . ALA A 1 84 ? -2.737 6.080 -9.276 1.00 97.12 84 ALA A CA 1
ATOM 643 C C . ALA A 1 84 ? -3.939 5.755 -8.370 1.00 97.12 84 ALA A C 1
ATOM 645 O O . ALA A 1 84 ? -5.071 6.134 -8.676 1.00 97.12 84 ALA A O 1
ATOM 646 N N . LEU A 1 85 ? -3.711 5.051 -7.256 1.00 97.69 85 LEU A N 1
ATOM 647 C CA . LEU A 1 85 ? -4.770 4.591 -6.351 1.00 97.69 85 LEU A CA 1
ATOM 648 C C . LEU A 1 85 ? -5.032 5.549 -5.185 1.00 97.69 85 LEU A C 1
ATOM 650 O O . LEU A 1 85 ? -6.136 5.560 -4.641 1.00 97.69 85 LEU A O 1
ATOM 654 N N . TYR A 1 86 ? -4.062 6.383 -4.814 1.00 97.88 86 TYR A N 1
ATOM 655 C CA . TYR A 1 86 ? -4.155 7.272 -3.659 1.00 97.88 86 TYR A CA 1
ATOM 656 C C . TYR A 1 86 ? -5.372 8.212 -3.702 1.00 97.88 86 TYR A C 1
ATOM 658 O O . TYR A 1 86 ? -6.051 8.288 -2.682 1.00 97.88 86 TYR A O 1
ATOM 666 N N . PRO A 1 87 ? -5.768 8.827 -4.839 1.00 97.56 87 PRO A N 1
ATOM 667 C CA . PRO A 1 87 ? -6.984 9.649 -4.894 1.00 97.56 87 PRO A CA 1
ATOM 668 C C . PRO A 1 87 ? -8.282 8.890 -4.575 1.00 97.56 87 PRO A C 1
ATOM 670 O O . PRO A 1 87 ? -9.272 9.500 -4.183 1.00 97.56 87 PRO A O 1
ATOM 673 N N . ARG A 1 88 ? -8.302 7.561 -4.747 1.00 97.12 88 ARG A N 1
ATOM 674 C CA . ARG A 1 88 ? -9.450 6.706 -4.397 1.00 97.12 88 ARG A CA 1
ATOM 675 C C . ARG A 1 88 ? -9.422 6.303 -2.923 1.00 97.12 88 ARG A C 1
ATOM 677 O O . ARG A 1 88 ? -10.466 6.226 -2.281 1.00 97.12 88 ARG A O 1
ATOM 684 N N . ILE A 1 89 ? -8.224 6.058 -2.395 1.00 97.25 89 ILE A N 1
ATOM 685 C CA . ILE A 1 89 ? -7.993 5.630 -1.008 1.00 97.25 89 ILE A CA 1
ATOM 686 C C . ILE A 1 89 ? -8.120 6.814 -0.033 1.00 97.25 89 ILE A C 1
ATOM 688 O O . ILE A 1 89 ? -8.702 6.671 1.038 1.00 97.25 89 ILE A O 1
ATOM 692 N N . SER A 1 90 ? -7.602 7.981 -0.415 1.00 97.50 90 SER A N 1
ATOM 693 C CA . SER A 1 90 ? -7.538 9.222 0.364 1.00 97.50 90 SER A CA 1
ATOM 694 C C . SER A 1 90 ? -7.974 10.410 -0.512 1.00 97.50 90 SER A C 1
ATOM 696 O O . SER A 1 90 ? -7.131 11.207 -0.935 1.00 97.50 90 SER A O 1
ATOM 698 N N . PRO A 1 91 ? -9.277 10.541 -0.835 1.00 96.88 91 PRO A N 1
ATOM 699 C CA . PRO A 1 91 ? -9.773 11.620 -1.697 1.00 96.88 91 PRO A CA 1
ATOM 700 C C . PRO A 1 91 ? -9.459 13.023 -1.166 1.00 96.88 91 PRO A C 1
ATOM 702 O O . PRO A 1 91 ? -9.217 13.947 -1.938 1.00 96.88 91 PRO A O 1
ATOM 705 N N . GLU A 1 92 ? -9.433 13.182 0.157 1.00 96.25 92 GLU A N 1
ATOM 706 C CA . GLU A 1 92 ? -9.104 14.437 0.833 1.00 96.25 92 GLU A CA 1
ATOM 707 C C . GLU A 1 92 ? -7.588 14.667 0.959 1.00 96.25 92 GLU A C 1
ATOM 709 O O . GLU A 1 92 ? -7.161 15.724 1.420 1.00 96.25 92 GLU A O 1
ATOM 714 N N . GLY A 1 93 ? -6.765 13.682 0.584 1.00 95.88 93 GLY A N 1
ATOM 715 C CA . GLY A 1 93 ? -5.307 13.753 0.651 1.00 95.88 93 GLY A CA 1
ATOM 716 C C . GLY A 1 93 ? -4.734 13.770 2.072 1.00 95.88 93 GLY A C 1
ATOM 717 O O . GLY A 1 93 ? -3.572 14.124 2.247 1.00 95.88 93 GLY A O 1
ATOM 718 N N . THR A 1 94 ? -5.521 13.399 3.084 1.00 96.31 94 THR A N 1
ATOM 719 C CA . THR A 1 94 ? -5.153 13.525 4.506 1.00 96.31 94 THR A CA 1
ATOM 720 C C . THR A 1 94 ? -4.520 12.273 5.109 1.00 96.31 94 THR A C 1
ATOM 722 O O . THR A 1 94 ? -3.913 12.360 6.176 1.00 96.31 94 THR A O 1
ATOM 725 N N . LEU A 1 95 ? -4.649 11.113 4.458 1.00 98.00 95 LEU A N 1
ATOM 726 C CA . LEU A 1 95 ? -4.109 9.849 4.954 1.00 98.00 95 LEU A CA 1
ATOM 727 C C . LEU A 1 95 ? -2.568 9.839 4.898 1.00 98.00 95 LEU A C 1
ATOM 729 O O . LEU A 1 95 ? -2.003 9.879 3.806 1.00 98.00 95 LEU A O 1
ATOM 733 N N . PRO A 1 96 ? -1.851 9.747 6.031 1.00 98.12 96 PRO A N 1
ATOM 734 C CA . PRO A 1 96 ? -0.395 9.782 6.012 1.00 98.12 96 PRO A CA 1
ATOM 735 C C . PRO A 1 96 ? 0.200 8.568 5.291 1.00 98.12 96 PRO A C 1
ATOM 737 O O . PRO A 1 96 ? -0.211 7.424 5.506 1.00 98.12 96 PRO A O 1
ATOM 740 N N . VAL A 1 97 ? 1.222 8.836 4.477 1.00 98.44 97 VAL A N 1
ATOM 741 C CA . VAL A 1 97 ? 2.077 7.827 3.848 1.00 98.44 97 VAL A CA 1
ATOM 742 C C . VAL A 1 97 ? 3.439 7.863 4.533 1.00 98.44 97 VAL A C 1
ATOM 744 O O . VAL A 1 97 ? 4.132 8.879 4.512 1.00 98.44 97 VAL A O 1
ATOM 747 N N . HIS A 1 98 ? 3.832 6.752 5.147 1.00 98.69 98 HIS A N 1
ATOM 748 C CA . HIS A 1 98 ? 5.143 6.575 5.758 1.00 98.69 98 HIS A CA 1
ATOM 749 C C . HIS A 1 98 ?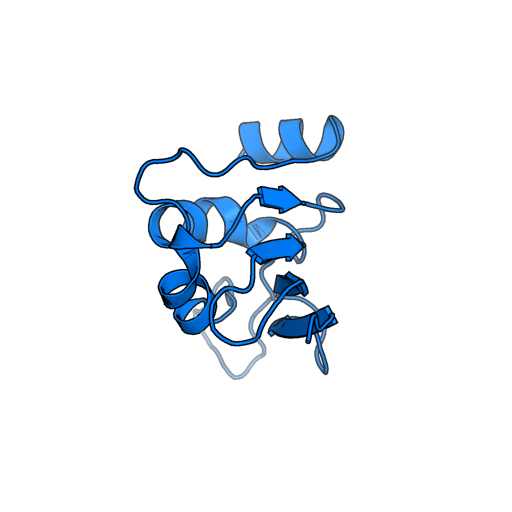 6.038 5.755 4.838 1.00 98.69 98 HIS A C 1
ATOM 751 O O . HIS A 1 98 ? 5.661 4.672 4.399 1.00 98.69 98 HIS A O 1
ATOM 757 N N . ALA A 1 99 ? 7.241 6.254 4.580 1.00 98.50 99 ALA A N 1
ATOM 758 C CA . ALA A 1 99 ? 8.225 5.583 3.746 1.00 98.50 99 ALA A CA 1
ATOM 759 C C . ALA A 1 99 ? 9.642 5.952 4.202 1.00 98.50 99 ALA A C 1
ATOM 761 O O . ALA A 1 99 ? 9.853 6.949 4.898 1.00 98.50 99 ALA A O 1
ATOM 762 N N . THR A 1 100 ? 10.633 5.155 3.804 1.00 98.50 100 THR A N 1
ATOM 763 C CA . THR A 1 100 ? 12.045 5.529 3.967 1.00 98.50 100 THR A CA 1
ATOM 764 C C . THR A 1 100 ? 12.396 6.713 3.063 1.00 98.50 100 THR A C 1
ATOM 766 O O . THR A 1 100 ? 11.758 6.915 2.033 1.00 98.50 100 THR A O 1
ATOM 769 N N . ALA A 1 101 ? 13.448 7.469 3.399 1.00 98.44 101 ALA A N 1
ATOM 770 C CA . ALA A 1 101 ? 13.853 8.649 2.624 1.00 98.44 101 ALA A CA 1
ATOM 771 C C . ALA A 1 101 ? 14.102 8.342 1.134 1.00 98.44 101 ALA A C 1
ATOM 773 O O . ALA A 1 101 ? 13.711 9.119 0.270 1.00 98.44 101 ALA A O 1
ATOM 774 N N . PHE A 1 102 ? 14.697 7.184 0.827 1.00 98.38 102 PHE A N 1
ATOM 775 C CA . PHE A 1 102 ? 14.902 6.741 -0.554 1.00 98.38 102 PHE A CA 1
ATOM 776 C C . PHE A 1 102 ? 13.575 6.511 -1.292 1.00 98.38 102 PHE A C 1
ATOM 778 O O . PHE A 1 102 ? 13.393 6.985 -2.408 1.00 98.38 102 PHE A O 1
ATOM 785 N N . THR A 1 103 ? 12.627 5.828 -0.649 1.00 98.38 103 THR A N 1
ATOM 786 C CA . THR A 1 103 ? 11.310 5.541 -1.232 1.00 98.38 103 THR A CA 1
ATOM 787 C C . THR A 1 103 ? 10.475 6.809 -1.399 1.00 98.38 103 THR A C 1
ATOM 789 O O . THR A 1 103 ? 9.843 6.984 -2.435 1.00 98.38 103 THR A O 1
ATOM 792 N N . ALA A 1 104 ? 10.514 7.719 -0.422 1.00 97.56 104 ALA A N 1
ATOM 793 C CA . ALA A 1 104 ? 9.868 9.025 -0.520 1.00 97.56 104 ALA A CA 1
ATOM 794 C C . ALA A 1 104 ? 10.433 9.843 -1.693 1.00 97.56 104 ALA A C 1
ATOM 796 O O . ALA A 1 104 ? 9.664 10.335 -2.510 1.00 97.56 104 ALA A O 1
ATOM 797 N N . GLY A 1 105 ? 11.762 9.889 -1.849 1.00 98.06 105 GLY A N 1
ATOM 798 C CA . GLY A 1 1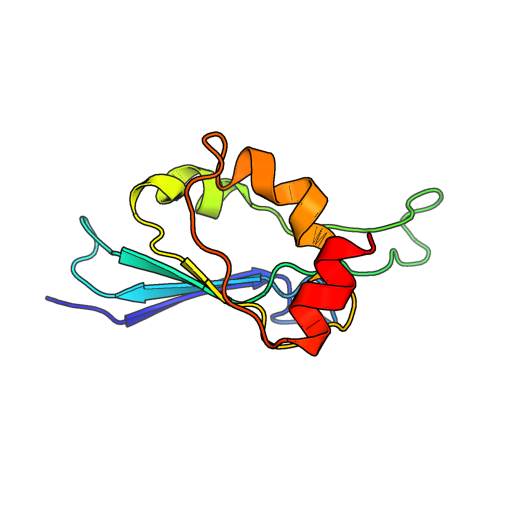05 ? 12.394 10.569 -2.983 1.00 98.06 105 GLY A CA 1
ATOM 799 C C . GLY A 1 105 ? 12.008 9.976 -4.344 1.00 98.06 105 GLY A C 1
ATOM 800 O O . GLY A 1 105 ? 11.849 10.714 -5.311 1.00 98.06 105 GLY A O 1
ATOM 801 N N . LEU A 1 106 ? 11.800 8.657 -4.431 1.00 98.06 106 LEU A N 1
ATOM 802 C CA . LEU A 1 106 ? 11.306 8.020 -5.657 1.00 98.06 106 LEU A CA 1
ATOM 803 C C . LEU A 1 106 ? 9.814 8.263 -5.917 1.00 98.06 106 LEU A C 1
ATOM 805 O O . LEU A 1 106 ? 9.415 8.290 -7.077 1.00 98.06 106 LEU A O 1
ATOM 809 N N . LEU A 1 107 ? 8.996 8.442 -4.876 1.00 95.19 107 LEU A N 1
ATOM 810 C CA . LEU A 1 107 ? 7.601 8.870 -5.027 1.00 95.19 107 LEU A CA 1
ATOM 811 C C . LEU A 1 107 ? 7.503 10.318 -5.511 1.00 95.19 107 LEU A C 1
ATOM 813 O O . LEU A 1 107 ? 6.683 10.599 -6.372 1.00 95.19 107 LEU A O 1
ATOM 817 N N . GLU A 1 108 ? 8.339 11.215 -4.985 1.00 94.50 108 GLU A N 1
ATOM 818 C CA . GLU A 1 108 ? 8.379 12.631 -5.385 1.00 94.50 108 GLU A CA 1
ATOM 819 C C . GLU A 1 108 ? 8.874 12.838 -6.823 1.00 94.50 108 GLU A C 1
ATOM 821 O O . GLU A 1 108 ? 8.537 13.838 -7.452 1.00 94.50 108 GLU A O 1
ATOM 826 N N . ALA A 1 109 ? 9.688 11.913 -7.339 1.00 95.00 109 ALA A N 1
ATOM 827 C CA . ALA A 1 109 ? 10.243 11.980 -8.688 1.00 95.00 109 ALA A CA 1
ATOM 828 C C . ALA A 1 109 ? 9.352 11.349 -9.778 1.00 95.00 109 ALA A C 1
ATOM 830 O O . ALA A 1 109 ? 9.669 11.516 -10.959 1.00 95.00 109 ALA A O 1
ATOM 831 N N . LYS A 1 110 ? 8.305 10.600 -9.403 1.00 89.50 110 LYS A N 1
ATOM 832 C CA . LYS A 1 110 ? 7.318 10.018 -10.334 1.00 89.50 110 LYS A CA 1
ATOM 833 C C . LYS A 1 110 ? 6.281 11.058 -10.751 1.00 89.50 110 LYS A C 1
ATOM 835 O O . LYS A 1 110 ? 5.917 11.031 -11.947 1.00 89.50 110 LYS A O 1
#

Secondary structure (DSSP, 8-state):
--EEEEEEEESSSSSS--EEEEEEE-TTS-EEEEE----B---TTSTT---B----HHHHHHGGGEEEEE----SHHHHTTHHHHHHHH-TTS-S-EE--HHHHHHHHT-

pLDDT: mean 96.61, std 2.6, range [87.38, 98.88]